Protein AF-A0A3S9P0M4-F1 (afdb_monomer_lite)

Structure (mmCIF, N/CA/C/O backbone):
data_AF-A0A3S9P0M4-F1
#
_entry.id   AF-A0A3S9P0M4-F1
#
loop_
_atom_site.group_PDB
_atom_site.id
_atom_site.type_symbol
_atom_site.label_atom_id
_atom_site.label_alt_id
_atom_site.label_comp_id
_atom_site.label_asym_id
_atom_site.label_entity_id
_atom_site.label_seq_id
_atom_site.pdbx_PDB_ins_code
_atom_site.Cartn_x
_atom_site.Cartn_y
_atom_site.Cartn_z
_atom_site.occupancy
_atom_site.B_iso_or_equiv
_atom_site.auth_seq_id
_atom_site.auth_comp_id
_atom_site.auth_asym_id
_atom_site.auth_atom_id
_atom_site.pdbx_PDB_model_num
ATOM 1 N N . MET A 1 1 ? -22.884 -2.154 1.717 1.00 33.03 1 MET A N 1
ATOM 2 C CA . MET A 1 1 ? -22.138 -1.593 2.862 1.00 33.03 1 MET A CA 1
ATOM 3 C C . MET A 1 1 ? -23.116 -1.579 4.015 1.00 33.03 1 MET A C 1
ATOM 5 O O . MET A 1 1 ? -24.193 -1.031 3.819 1.00 33.03 1 MET A O 1
ATOM 9 N N . ASN A 1 2 ? -22.812 -2.218 5.143 1.00 34.78 2 ASN A N 1
ATOM 10 C CA . ASN A 1 2 ? -23.639 -2.021 6.333 1.00 34.78 2 ASN A CA 1
ATOM 11 C C . ASN A 1 2 ? -23.331 -0.621 6.863 1.00 34.78 2 ASN A C 1
ATOM 13 O O . ASN A 1 2 ? -22.156 -0.254 6.944 1.00 34.78 2 ASN A O 1
ATOM 17 N N . ASN A 1 3 ? -24.367 0.163 7.157 1.00 33.47 3 ASN A N 1
ATOM 18 C CA . ASN A 1 3 ? -24.180 1.458 7.800 1.00 33.47 3 ASN A CA 1
ATOM 19 C C . ASN A 1 3 ? -23.501 1.231 9.153 1.00 33.47 3 ASN A C 1
ATOM 21 O O . ASN A 1 3 ? -23.912 0.344 9.901 1.00 33.47 3 ASN A O 1
ATOM 25 N N . LEU A 1 4 ? -22.472 2.027 9.452 1.00 43.25 4 LEU A N 1
ATOM 26 C CA . LEU A 1 4 ? -21.959 2.136 10.812 1.00 43.25 4 LEU A CA 1
ATOM 27 C C . LEU A 1 4 ? -23.079 2.718 11.677 1.00 43.25 4 LEU A C 1
ATOM 29 O O . LEU A 1 4 ? -23.435 3.886 11.507 1.00 43.25 4 LEU A O 1
ATOM 33 N N . ASP A 1 5 ? -23.621 1.922 12.594 1.00 47.38 5 ASP A N 1
ATOM 34 C CA . ASP A 1 5 ? -24.491 2.445 13.639 1.00 47.38 5 ASP A CA 1
ATOM 35 C C . ASP A 1 5 ? -23.624 2.968 14.790 1.00 47.38 5 ASP A C 1
ATOM 37 O O . ASP A 1 5 ? -23.313 2.270 15.751 1.00 47.38 5 ASP A O 1
ATOM 41 N N . LEU A 1 6 ? -23.186 4.221 14.659 1.00 47.91 6 LEU A N 1
ATOM 42 C CA . LEU A 1 6 ? -22.411 4.912 15.689 1.00 47.91 6 LEU A CA 1
ATOM 43 C C . LEU A 1 6 ? -23.266 5.341 16.892 1.00 47.91 6 LEU A C 1
ATOM 45 O O . LEU A 1 6 ? -22.742 6.002 17.783 1.00 47.91 6 LEU A O 1
ATOM 49 N N . THR A 1 7 ? -24.554 4.983 16.962 1.00 50.19 7 THR A N 1
ATOM 50 C CA . THR A 1 7 ? -25.447 5.411 18.051 1.00 50.19 7 THR A CA 1
ATOM 51 C C . THR A 1 7 ? -24.920 4.983 19.424 1.00 50.19 7 THR A C 1
ATOM 53 O O . THR A 1 7 ? -25.003 5.765 20.367 1.00 50.19 7 THR A O 1
ATOM 56 N N . ALA A 1 8 ? -24.302 3.802 19.547 1.00 45.59 8 ALA A N 1
ATOM 57 C CA . ALA A 1 8 ? -23.665 3.365 20.793 1.00 45.59 8 ALA A CA 1
ATOM 58 C C . ALA A 1 8 ? -22.467 4.254 21.187 1.00 45.59 8 ALA A C 1
ATOM 60 O O . ALA A 1 8 ? -22.398 4.713 22.325 1.00 45.59 8 ALA A O 1
ATOM 61 N N . ALA A 1 9 ? -21.574 4.568 20.242 1.00 46.06 9 ALA A N 1
ATOM 62 C CA . ALA A 1 9 ? -20.393 5.407 20.471 1.00 46.06 9 ALA A CA 1
ATOM 63 C C . ALA A 1 9 ? -20.744 6.891 20.704 1.00 46.06 9 ALA A C 1
ATOM 65 O O . ALA A 1 9 ? -20.168 7.539 21.570 1.00 46.06 9 ALA A O 1
ATOM 66 N N . ILE A 1 10 ? -21.741 7.427 19.995 1.00 47.25 10 ILE A N 1
ATOM 67 C CA . ILE A 1 10 ? -22.240 8.798 20.190 1.00 47.25 10 ILE A CA 1
ATOM 68 C C . ILE A 1 10 ? -22.949 8.924 21.549 1.00 47.25 10 ILE A C 1
ATOM 70 O O . ILE A 1 10 ? -22.790 9.929 22.240 1.00 47.25 10 ILE A O 1
ATOM 74 N N . ASN A 1 11 ? -23.668 7.884 21.985 1.00 47.06 11 ASN A N 1
ATOM 75 C CA . ASN A 1 11 ? -24.246 7.828 23.329 1.00 47.06 11 ASN A CA 1
ATOM 76 C C . ASN A 1 11 ? -23.207 7.509 24.430 1.00 47.06 11 ASN A C 1
ATOM 78 O O . ASN A 1 11 ? -23.495 7.726 25.610 1.00 47.06 11 ASN A O 1
ATOM 82 N N . ALA A 1 12 ? -22.004 7.032 24.084 1.00 47.28 12 ALA A N 1
ATOM 83 C CA . ALA A 1 12 ? -20.927 6.756 25.042 1.00 47.28 12 ALA A CA 1
ATOM 84 C C . ALA A 1 12 ? -20.336 8.031 25.670 1.00 47.28 12 ALA A C 1
ATOM 86 O O . ALA A 1 12 ? -19.795 7.961 26.771 1.00 47.28 12 ALA A O 1
ATOM 87 N N . ALA A 1 13 ? -20.583 9.212 25.085 1.00 53.84 13 ALA A N 1
ATOM 88 C CA . ALA A 1 13 ? -20.314 10.511 25.716 1.00 53.84 13 ALA A CA 1
ATOM 89 C C . ALA A 1 13 ? -20.988 10.686 27.100 1.00 53.84 13 ALA A C 1
ATOM 91 O O . ALA A 1 13 ? -20.732 11.661 27.807 1.00 53.84 13 ALA A O 1
ATOM 92 N N . ASN A 1 14 ? -21.866 9.758 27.506 1.00 62.28 14 ASN A N 1
ATOM 93 C CA . ASN A 1 14 ? -22.277 9.604 28.894 1.00 62.28 14 ASN A CA 1
ATOM 94 C C . ASN A 1 14 ? -22.585 8.127 29.242 1.00 62.28 14 ASN A C 1
ATOM 96 O O . ASN A 1 14 ? -23.727 7.790 29.561 1.00 62.28 14 ASN A O 1
ATOM 100 N N . LEU A 1 15 ? -21.572 7.242 29.193 1.00 66.31 15 LEU A N 1
ATOM 101 C CA . LEU A 1 15 ? -21.686 5.797 29.508 1.00 66.31 15 LEU A CA 1
ATOM 102 C C . LEU A 1 15 ? -22.527 5.488 30.762 1.00 66.31 15 LEU A C 1
ATOM 104 O O . LEU A 1 15 ? -23.328 4.558 30.751 1.00 66.31 15 LEU A O 1
ATOM 108 N N . GLY A 1 16 ? -22.419 6.297 31.822 1.00 61.75 16 GLY A N 1
ATOM 109 C CA . GLY A 1 16 ? -23.201 6.125 33.054 1.00 61.75 16 GLY A CA 1
ATOM 110 C C . GLY A 1 16 ? -24.723 6.250 32.886 1.00 61.75 16 GLY A C 1
ATOM 111 O O . GLY A 1 16 ? -25.476 5.781 33.742 1.00 61.75 16 GLY A O 1
ATOM 112 N N . ASN A 1 17 ? -25.206 6.840 31.789 1.00 66.31 17 ASN A N 1
ATOM 113 C CA . ASN A 1 17 ? -26.630 6.921 31.463 1.00 66.31 17 ASN A CA 1
ATOM 114 C C . ASN A 1 17 ? -27.127 5.709 30.665 1.00 66.31 17 ASN A C 1
ATOM 116 O O . ASN A 1 17 ? -28.268 5.299 30.878 1.00 66.31 17 ASN A O 1
ATOM 120 N N . THR A 1 18 ? -26.289 5.128 29.805 1.00 67.88 18 THR A N 1
ATOM 121 C CA . THR A 1 18 ? -26.654 4.052 28.867 1.00 67.88 18 THR A CA 1
ATOM 122 C C . THR A 1 18 ? -26.275 2.651 29.335 1.00 67.88 18 THR A C 1
ATOM 124 O O . THR A 1 18 ? -26.995 1.707 29.032 1.00 67.88 18 THR A O 1
ATOM 127 N N . VAL A 1 19 ? -25.195 2.512 30.101 1.00 80.06 19 VAL A N 1
ATOM 128 C CA . VAL A 1 19 ? -24.668 1.231 30.579 1.00 80.06 19 VAL A CA 1
ATOM 129 C C . VAL A 1 19 ? -24.958 1.087 32.073 1.00 80.06 19 VAL A C 1
ATOM 131 O O . VAL A 1 19 ? -24.548 1.926 32.877 1.00 80.06 19 VAL A O 1
ATOM 134 N N . LYS A 1 20 ? -25.681 0.030 32.464 1.00 83.06 20 LYS A N 1
ATOM 135 C CA . LYS A 1 20 ? -26.095 -0.234 33.857 1.00 83.06 20 LYS A CA 1
ATOM 136 C C . LYS A 1 20 ? -25.514 -1.528 34.427 1.00 83.06 20 LYS A C 1
ATOM 138 O O . LYS A 1 20 ? -25.599 -1.748 35.634 1.00 83.06 20 LYS A O 1
ATOM 143 N N . THR A 1 21 ? -24.912 -2.361 33.585 1.00 86.75 21 THR A N 1
ATOM 144 C CA . THR A 1 21 ? -24.344 -3.662 33.941 1.00 86.75 21 THR A CA 1
ATOM 145 C C . THR A 1 21 ? -23.000 -3.912 33.254 1.00 86.75 21 THR A C 1
ATOM 147 O O . THR A 1 21 ? -22.727 -3.400 32.168 1.00 86.75 21 THR A O 1
ATOM 150 N N . ALA A 1 22 ? -22.184 -4.787 33.850 1.00 86.69 22 ALA A N 1
ATOM 151 C CA . ALA A 1 22 ? -20.930 -5.250 33.252 1.00 86.69 22 ALA A CA 1
ATOM 152 C C . ALA A 1 22 ? -21.129 -5.921 31.876 1.00 86.69 22 ALA A C 1
ATOM 154 O O . ALA A 1 22 ? -20.279 -5.792 31.001 1.00 86.69 22 ALA A O 1
ATOM 155 N N . THR A 1 23 ? -22.263 -6.600 31.661 1.00 88.50 23 THR A N 1
ATOM 156 C CA . THR A 1 23 ? -22.593 -7.258 30.386 1.00 88.50 23 THR A CA 1
ATOM 157 C C . THR A 1 23 ? -22.864 -6.248 29.270 1.00 88.50 23 THR A C 1
ATOM 159 O O . THR A 1 23 ? -22.371 -6.420 28.159 1.00 88.50 23 THR A O 1
ATOM 162 N N . GLU A 1 24 ? -23.606 -5.175 29.559 1.00 84.19 24 GLU A N 1
ATOM 163 C CA . GLU A 1 24 ? -23.815 -4.077 28.604 1.00 84.19 24 GLU A CA 1
ATOM 164 C C . GLU A 1 24 ? -22.488 -3.373 28.287 1.00 84.19 24 GLU A C 1
ATOM 166 O O . GLU A 1 24 ? -22.216 -3.082 27.123 1.00 84.19 24 GLU A O 1
ATOM 171 N N . LEU A 1 25 ? -21.625 -3.172 29.295 1.00 86.12 25 LEU A N 1
ATOM 172 C CA . LEU A 1 25 ? -20.296 -2.595 29.084 1.00 86.12 25 LEU A CA 1
ATOM 173 C C . LEU A 1 25 ? -19.430 -3.481 28.179 1.00 86.12 25 LEU A C 1
ATOM 175 O O . LEU A 1 25 ? -18.757 -2.968 27.289 1.00 86.12 25 LEU A O 1
ATOM 179 N N . GLN A 1 26 ? -19.477 -4.804 28.370 1.00 89.06 26 GLN A N 1
ATOM 180 C CA . GLN A 1 26 ? -18.760 -5.746 27.515 1.00 89.06 26 GLN A CA 1
ATOM 181 C C . GLN A 1 26 ? -19.246 -5.680 26.061 1.00 89.06 26 GLN A C 1
ATOM 183 O O . GLN A 1 26 ? -18.412 -5.705 25.166 1.00 89.06 26 GLN A O 1
ATOM 188 N N . SER A 1 27 ? -20.555 -5.534 25.810 1.00 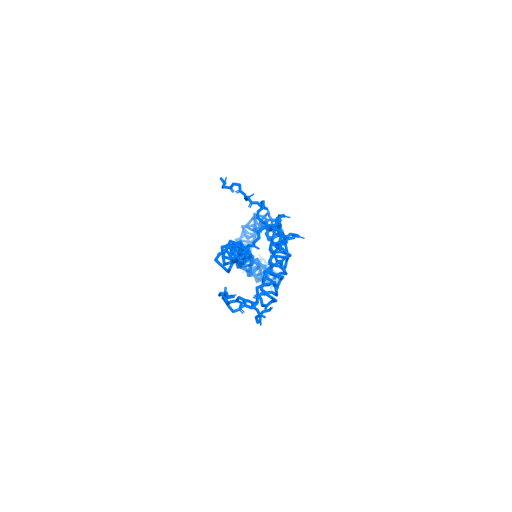84.56 27 SER A N 1
ATOM 189 C CA . SER A 1 27 ? -21.081 -5.380 24.440 1.00 84.56 27 SER A CA 1
ATOM 190 C C . SER A 1 27 ? -20.510 -4.135 23.752 1.00 84.56 27 SER A C 1
ATOM 192 O O . SER A 1 27 ? -20.042 -4.215 22.620 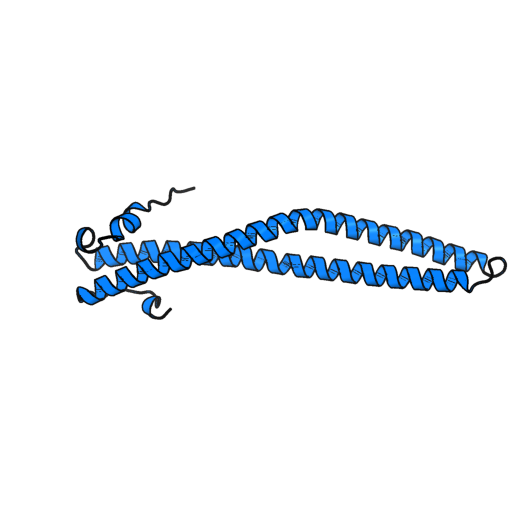1.00 84.56 27 SER A O 1
ATOM 194 N N . VAL A 1 28 ? -20.469 -3.000 24.461 1.00 83.75 28 VAL A N 1
ATOM 195 C CA . VAL A 1 28 ? -19.882 -1.750 23.945 1.00 83.75 28 VAL A CA 1
ATOM 196 C C . VAL A 1 28 ? -18.380 -1.908 23.677 1.00 83.75 28 VAL A C 1
ATOM 198 O O . VAL A 1 28 ? -17.893 -1.485 22.629 1.00 83.75 28 VAL A O 1
ATOM 201 N N . ILE A 1 29 ? -17.643 -2.551 24.589 1.00 85.81 29 ILE A N 1
ATOM 202 C CA . ILE A 1 29 ? -16.216 -2.857 24.407 1.00 85.81 29 ILE A CA 1
ATOM 203 C C . ILE A 1 29 ? -16.004 -3.748 23.180 1.00 85.81 29 ILE A C 1
ATOM 205 O O . ILE A 1 29 ? -15.097 -3.489 22.395 1.00 85.81 29 ILE A O 1
ATOM 209 N N . ASP A 1 30 ? -16.837 -4.771 22.997 1.00 85.31 30 ASP A N 1
ATOM 210 C CA . ASP A 1 30 ? -16.743 -5.731 21.899 1.00 85.31 30 ASP A CA 1
ATOM 211 C C . ASP A 1 30 ? -16.971 -5.071 20.532 1.00 85.31 30 ASP A C 1
ATOM 213 O O . ASP A 1 30 ? -16.189 -5.292 19.604 1.00 85.31 30 ASP A O 1
ATOM 217 N N . GLU A 1 31 ? -17.988 -4.212 20.428 1.00 83.75 31 GLU A N 1
ATOM 218 C CA . GLU A 1 31 ? -18.294 -3.425 19.229 1.00 83.75 31 GLU A CA 1
ATOM 219 C C . GLU A 1 31 ? -17.155 -2.454 18.876 1.00 83.75 31 GLU A C 1
ATOM 221 O O . GLU A 1 31 ? -16.674 -2.439 17.739 1.00 83.75 31 GLU A O 1
ATOM 226 N N . LEU A 1 32 ? -16.656 -1.687 19.854 1.00 81.62 32 LEU A N 1
ATOM 227 C CA . LEU A 1 32 ? -15.524 -0.772 19.662 1.00 81.62 32 LEU A CA 1
ATOM 228 C C . LEU A 1 32 ? -14.232 -1.526 19.290 1.00 81.62 32 LEU A C 1
ATOM 230 O O . LEU A 1 32 ? -13.491 -1.096 18.403 1.00 81.62 32 LEU A O 1
ATOM 234 N N . ARG A 1 33 ? -13.985 -2.686 19.914 1.00 84.19 33 ARG A N 1
ATOM 235 C CA . ARG A 1 33 ? -12.857 -3.592 19.631 1.00 84.19 33 ARG A CA 1
ATOM 236 C C . ARG A 1 33 ? -12.902 -4.130 18.198 1.00 84.19 33 ARG A C 1
ATOM 238 O O . ARG A 1 33 ? -11.846 -4.270 17.577 1.00 84.19 33 ARG A O 1
ATOM 245 N N . ASP A 1 34 ? -14.085 -4.408 17.654 1.00 83.44 34 ASP A N 1
ATOM 246 C CA . ASP A 1 34 ? -14.239 -4.858 16.266 1.00 83.44 34 ASP A CA 1
ATOM 247 C C . ASP A 1 34 ? -14.086 -3.708 15.259 1.00 83.44 34 ASP A C 1
ATOM 249 O O . ASP A 1 34 ? -13.461 -3.905 14.213 1.00 83.44 34 ASP A O 1
ATOM 253 N N . ILE A 1 35 ? -14.539 -2.492 15.593 1.00 80.06 35 ILE A N 1
ATOM 254 C CA . ILE A 1 35 ? -14.266 -1.278 14.799 1.00 80.06 35 ILE A CA 1
ATOM 255 C C . ILE A 1 35 ? -12.754 -1.011 14.729 1.00 80.06 35 ILE A C 1
ATOM 257 O O . ILE A 1 35 ? -12.213 -0.871 13.629 1.00 80.06 35 ILE A O 1
ATOM 261 N N . TYR A 1 36 ? -12.064 -1.013 15.876 1.00 80.50 36 TYR A N 1
ATOM 262 C CA . TYR A 1 36 ? -10.610 -0.835 15.967 1.00 80.50 36 TYR A CA 1
ATOM 263 C C . TYR A 1 36 ? -9.868 -1.848 15.079 1.00 80.50 36 TYR A C 1
ATOM 265 O O . TYR A 1 36 ? -9.117 -1.468 14.180 1.00 80.50 36 TYR A O 1
ATOM 273 N N . ARG A 1 37 ? -10.164 -3.147 15.239 1.00 84.19 37 ARG A N 1
ATOM 274 C CA . ARG A 1 37 ? -9.556 -4.228 14.440 1.00 84.19 37 ARG A CA 1
ATOM 275 C C . ARG A 1 37 ? -9.825 -4.096 12.942 1.00 84.19 37 ARG A C 1
ATOM 277 O O . ARG A 1 37 ? -8.923 -4.330 12.135 1.00 84.19 37 ARG A O 1
ATOM 284 N N . ALA A 1 38 ? -11.047 -3.730 12.557 1.00 81.62 38 ALA A N 1
ATOM 285 C CA . ALA A 1 38 ? -11.411 -3.531 11.157 1.00 81.62 38 ALA A CA 1
ATOM 286 C C . ALA A 1 38 ? -10.708 -2.314 10.530 1.00 81.62 38 ALA A C 1
ATOM 288 O O . ALA A 1 38 ? -10.482 -2.313 9.316 1.00 81.62 38 ALA A O 1
ATOM 289 N N . SER A 1 39 ? -10.361 -1.302 11.331 1.00 78.38 39 SER A N 1
ATOM 290 C CA . SER A 1 39 ? -9.539 -0.166 10.906 1.00 78.38 39 SER A CA 1
ATOM 291 C C . SER A 1 39 ? -8.077 -0.585 10.720 1.00 78.38 39 SER A C 1
ATOM 293 O O . SER A 1 39 ? -7.570 -0.502 9.599 1.00 78.38 39 SER A O 1
ATOM 295 N N . SER A 1 40 ? -7.451 -1.181 11.746 1.00 81.50 40 SER A N 1
ATOM 296 C CA . SER A 1 40 ? -6.043 -1.610 11.696 1.00 81.50 40 SER A CA 1
ATOM 297 C C . SER A 1 40 ? -5.755 -2.589 10.554 1.00 81.50 40 SER A C 1
ATOM 299 O O . SER A 1 40 ? -4.729 -2.472 9.886 1.00 81.50 40 SER A O 1
ATOM 301 N N . LEU A 1 41 ? -6.675 -3.522 10.267 1.00 83.75 41 LEU A N 1
ATOM 302 C CA . LEU A 1 41 ? -6.534 -4.443 9.134 1.00 83.75 41 LEU A CA 1
ATOM 303 C C . LEU A 1 41 ? -6.543 -3.711 7.782 1.00 83.75 41 LEU A C 1
ATOM 305 O O . LEU A 1 41 ? -5.758 -4.048 6.897 1.00 83.75 41 LEU A O 1
ATOM 309 N N . LYS A 1 42 ? -7.415 -2.710 7.606 1.00 82.62 42 LYS A N 1
ATOM 310 C CA . LYS A 1 42 ? -7.462 -1.907 6.373 1.00 82.62 42 LYS A CA 1
ATOM 311 C C . LYS A 1 42 ? -6.228 -1.026 6.236 1.00 82.62 42 LYS A C 1
ATOM 313 O O . LYS A 1 42 ? -5.709 -0.909 5.133 1.00 82.62 42 LYS A O 1
ATOM 318 N N . LYS A 1 43 ? -5.752 -0.432 7.334 1.00 83.50 43 LYS A N 1
ATOM 319 C CA . LYS A 1 43 ? -4.532 0.381 7.354 1.00 83.50 43 LYS A CA 1
ATOM 320 C C . LYS A 1 43 ? -3.332 -0.439 6.873 1.00 83.50 43 LYS A C 1
ATOM 322 O O . LYS A 1 43 ? -2.725 -0.074 5.871 1.00 83.50 43 LYS A O 1
ATOM 327 N N . PHE A 1 44 ? -3.117 -1.613 7.471 1.00 78.94 44 PHE A N 1
ATOM 328 C CA . PHE A 1 44 ? -2.071 -2.557 7.064 1.00 78.94 44 PHE A CA 1
ATOM 329 C C . PHE A 1 44 ? -2.174 -2.963 5.582 1.00 78.94 44 PHE A C 1
ATOM 331 O O . PHE A 1 44 ? -1.169 -3.036 4.878 1.00 78.94 44 PHE A O 1
ATOM 338 N N . GLN A 1 45 ? -3.392 -3.180 5.069 1.00 80.81 45 GLN A N 1
ATOM 339 C CA . GLN A 1 45 ? -3.608 -3.466 3.645 1.00 80.81 45 GLN A CA 1
ATOM 340 C C . GLN A 1 45 ? -3.199 -2.306 2.725 1.00 80.81 45 GLN A C 1
ATOM 342 O O . GLN A 1 45 ? -2.713 -2.569 1.627 1.00 80.81 45 GLN A O 1
ATOM 347 N N . TYR A 1 46 ? -3.385 -1.046 3.136 1.00 77.75 46 TYR A N 1
ATOM 348 C CA . TYR A 1 46 ? -2.921 0.114 2.366 1.00 77.75 46 TYR A CA 1
ATOM 349 C C . TYR A 1 46 ? -1.398 0.292 2.451 1.00 77.75 46 TYR A C 1
ATOM 351 O O . TYR A 1 46 ? -0.775 0.554 1.426 1.00 77.75 46 TYR A O 1
ATOM 359 N N . GLU A 1 47 ? -0.803 0.093 3.631 1.00 75.88 47 GLU A N 1
ATOM 360 C CA . GLU A 1 47 ? 0.647 0.181 3.868 1.00 75.88 47 GLU A CA 1
ATOM 361 C C . GLU A 1 47 ? 1.413 -0.848 3.008 1.00 75.88 47 GLU A C 1
ATOM 363 O O . GLU A 1 47 ? 2.200 -0.467 2.138 1.00 75.88 47 GLU A O 1
ATOM 368 N N . VAL A 1 48 ? 1.084 -2.142 3.123 1.00 73.25 48 VAL A N 1
ATOM 369 C CA . VAL A 1 48 ? 1.728 -3.223 2.344 1.00 73.25 48 VAL A CA 1
ATOM 370 C C . VAL A 1 48 ? 1.499 -3.070 0.836 1.00 73.25 48 VAL A C 1
ATOM 372 O O . VAL A 1 48 ? 2.378 -3.373 0.025 1.00 73.25 48 VAL A O 1
ATOM 375 N N . ALA A 1 49 ? 0.326 -2.585 0.419 1.00 68.19 49 ALA A N 1
ATOM 376 C CA . ALA A 1 49 ? 0.047 -2.341 -0.995 1.00 68.19 49 ALA A CA 1
ATOM 377 C C . ALA A 1 49 ? 0.834 -1.152 -1.571 1.00 68.19 49 ALA A C 1
ATOM 379 O O . ALA A 1 49 ? 0.814 -0.971 -2.791 1.00 68.19 49 ALA A O 1
ATOM 380 N N . ASN A 1 50 ? 1.489 -0.336 -0.743 1.00 65.62 50 ASN A N 1
ATOM 381 C CA . ASN A 1 50 ? 2.281 0.811 -1.171 1.00 65.62 50 ASN A CA 1
ATOM 382 C C . ASN A 1 50 ? 3.777 0.486 -1.255 1.00 65.62 50 ASN A C 1
ATOM 384 O O . ASN A 1 50 ? 4.345 0.748 -2.315 1.00 65.62 50 ASN A O 1
ATOM 388 N N . GLU A 1 51 ? 4.362 -0.179 -0.251 1.00 63.03 51 GLU A N 1
ATOM 389 C CA . GLU A 1 51 ? 5.773 -0.626 -0.262 1.00 63.03 51 GLU A CA 1
ATOM 390 C C . GLU A 1 51 ? 6.118 -1.382 -1.561 1.00 63.03 51 GLU A C 1
ATOM 392 O O . GLU A 1 51 ? 6.975 -0.960 -2.337 1.00 63.03 51 GLU A O 1
ATOM 397 N N . ASN A 1 52 ? 5.323 -2.405 -1.903 1.00 61.31 52 ASN A N 1
ATOM 398 C CA . ASN A 1 52 ? 5.509 -3.232 -3.106 1.00 61.31 52 ASN A CA 1
ATOM 399 C C . ASN A 1 52 ? 5.484 -2.460 -4.449 1.00 61.31 52 ASN A C 1
ATOM 401 O O . ASN A 1 52 ? 5.847 -3.024 -5.485 1.00 61.31 52 ASN A O 1
ATOM 405 N N . LYS A 1 53 ? 5.006 -1.205 -4.485 1.00 65.56 53 LYS A N 1
ATOM 406 C CA . LYS A 1 53 ? 4.993 -0.375 -5.707 1.00 65.56 53 LYS A CA 1
ATOM 407 C C . LYS A 1 53 ? 6.193 0.564 -5.806 1.00 65.56 53 LYS A C 1
ATOM 409 O O . LYS A 1 53 ? 6.547 0.940 -6.923 1.00 65.56 53 LYS A O 1
ATOM 414 N N . GLU A 1 54 ? 6.779 0.966 -4.681 1.00 63.22 54 GLU A N 1
ATOM 415 C CA . GLU A 1 54 ? 7.941 1.860 -4.670 1.00 63.22 54 GLU A CA 1
ATOM 416 C C . GLU A 1 54 ? 9.198 1.087 -5.083 1.00 63.22 54 GLU A C 1
ATOM 418 O O . GLU A 1 54 ? 9.835 1.483 -6.062 1.00 63.22 54 GLU A O 1
ATOM 423 N N . ASP A 1 55 ? 9.418 -0.103 -4.512 1.00 62.53 55 ASP A N 1
ATOM 424 C CA . ASP A 1 55 ? 10.468 -1.044 -4.934 1.00 62.53 55 ASP A CA 1
ATOM 425 C C . ASP A 1 55 ? 10.414 -1.323 -6.449 1.00 62.53 55 ASP A C 1
ATOM 427 O O . ASP A 1 55 ? 11.430 -1.330 -7.148 1.00 62.53 55 ASP A O 1
ATOM 431 N N . LEU A 1 56 ? 9.211 -1.530 -7.000 1.00 68.25 56 LEU A N 1
ATOM 432 C CA . LEU A 1 56 ? 9.020 -1.814 -8.426 1.00 68.25 56 LEU A CA 1
ATOM 433 C C . LEU A 1 56 ? 9.366 -0.613 -9.325 1.00 68.25 56 LEU A C 1
ATOM 435 O O . LEU A 1 56 ? 9.757 -0.811 -10.478 1.00 68.25 56 LEU A O 1
ATOM 439 N N . LEU A 1 57 ? 9.203 0.618 -8.835 1.00 68.56 57 LEU A N 1
ATOM 440 C CA . LEU A 1 57 ? 9.592 1.834 -9.553 1.00 68.56 57 LEU A CA 1
ATOM 441 C C . LE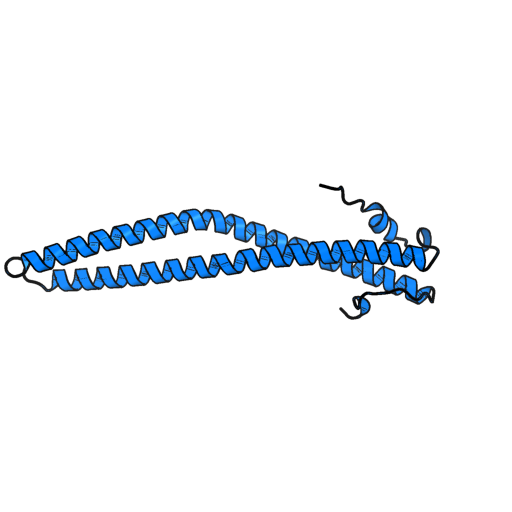U A 1 57 ? 11.107 2.049 -9.509 1.00 68.56 57 LEU A C 1
ATOM 443 O O . LEU A 1 57 ? 11.688 2.371 -10.545 1.00 68.56 57 LEU A O 1
ATOM 447 N N . GLU A 1 58 ? 11.735 1.835 -8.354 1.00 66.75 58 GLU A N 1
ATOM 448 C CA . GLU A 1 58 ? 13.184 1.969 -8.171 1.00 66.75 58 GLU A CA 1
ATOM 449 C C . GLU A 1 58 ? 13.946 0.981 -9.069 1.00 66.75 58 GLU A C 1
ATOM 451 O O . GLU A 1 58 ? 14.701 1.408 -9.944 1.00 66.75 58 GLU A O 1
ATOM 456 N N . ASN A 1 59 ? 13.597 -0.311 -9.011 1.00 72.94 59 ASN A N 1
ATOM 457 C CA . ASN A 1 59 ? 14.142 -1.353 -9.895 1.00 72.94 59 ASN A CA 1
ATOM 458 C C . ASN A 1 59 ? 13.986 -1.024 -11.401 1.00 72.94 59 ASN A C 1
ATOM 460 O O . ASN A 1 59 ? 14.806 -1.417 -12.236 1.00 72.94 59 ASN A O 1
ATOM 464 N N . ARG A 1 60 ? 12.915 -0.315 -11.791 1.00 74.50 60 ARG A N 1
ATOM 465 C CA . ARG A 1 60 ? 12.701 0.114 -13.188 1.00 74.50 60 ARG A CA 1
ATOM 466 C C . ARG A 1 60 ? 13.582 1.299 -13.571 1.00 74.50 60 ARG A C 1
ATOM 468 O O . ARG A 1 60 ? 14.048 1.328 -14.709 1.00 74.50 60 ARG A O 1
ATOM 475 N N . MET A 1 61 ? 13.818 2.236 -12.653 1.00 77.88 61 MET A N 1
ATOM 476 C CA . MET A 1 61 ? 14.717 3.373 -12.860 1.00 77.88 61 MET A CA 1
ATOM 477 C C . MET A 1 61 ? 16.174 2.922 -12.975 1.00 77.88 61 MET A C 1
ATOM 479 O O . MET A 1 61 ? 16.828 3.280 -13.954 1.00 77.88 61 MET A O 1
ATOM 483 N N . GLU A 1 62 ? 16.652 2.077 -12.057 1.00 75.56 62 GLU A N 1
ATOM 484 C CA . GLU A 1 62 ? 17.997 1.484 -12.125 1.00 75.56 62 GLU A CA 1
ATOM 485 C C . GLU A 1 62 ? 18.210 0.749 -13.454 1.00 75.56 62 GLU A C 1
ATOM 487 O O . GLU A 1 62 ? 19.174 1.003 -14.176 1.00 75.56 62 GLU A O 1
ATOM 492 N N . SER A 1 63 ? 17.235 -0.070 -13.863 1.00 85.00 63 SER A N 1
ATOM 493 C CA . SER A 1 63 ? 17.302 -0.785 -15.137 1.00 85.00 63 SER A CA 1
ATOM 494 C C . SER A 1 63 ? 17.320 0.127 -16.375 1.00 85.00 63 SER A C 1
ATOM 496 O O . SER A 1 63 ? 17.812 -0.315 -17.413 1.00 85.00 63 SER A O 1
ATOM 498 N N . ILE A 1 64 ? 16.785 1.353 -16.322 1.00 89.31 64 ILE A N 1
ATOM 499 C CA . ILE A 1 64 ? 16.912 2.322 -17.426 1.00 89.31 64 ILE A CA 1
ATOM 500 C C . ILE A 1 64 ? 18.322 2.927 -17.439 1.00 89.31 64 ILE A C 1
ATOM 502 O O . ILE A 1 64 ? 18.913 3.028 -18.513 1.00 89.31 64 ILE A O 1
ATOM 506 N N . ILE A 1 65 ? 18.874 3.266 -16.269 1.00 89.12 65 ILE A N 1
ATOM 507 C CA . ILE A 1 65 ? 20.228 3.825 -16.123 1.00 89.12 65 ILE A CA 1
ATOM 508 C C . ILE A 1 65 ? 21.285 2.843 -16.654 1.00 89.12 65 ILE A C 1
ATOM 510 O O . ILE A 1 65 ? 22.171 3.244 -17.409 1.00 89.12 65 ILE A O 1
ATOM 514 N N . ASP A 1 66 ? 21.157 1.549 -16.348 1.00 90.94 66 ASP A N 1
ATOM 515 C CA . ASP A 1 66 ? 22.053 0.509 -16.874 1.00 90.94 66 ASP A CA 1
ATOM 516 C C . ASP A 1 66 ? 21.998 0.394 -18.406 1.00 90.94 66 ASP A C 1
ATOM 518 O O . ASP A 1 66 ? 23.034 0.271 -19.069 1.00 90.94 66 ASP A O 1
ATOM 522 N N . ILE A 1 67 ? 20.796 0.466 -18.990 1.00 91.44 67 ILE A N 1
ATOM 523 C CA . ILE A 1 67 ? 20.612 0.409 -20.447 1.00 91.44 67 ILE A CA 1
ATOM 524 C C . ILE A 1 67 ? 21.207 1.657 -21.114 1.00 91.44 67 ILE A C 1
ATOM 526 O O . ILE A 1 67 ? 21.900 1.530 -22.124 1.00 91.44 67 ILE A O 1
ATOM 530 N N . GLN A 1 68 ? 21.015 2.840 -20.524 1.00 91.94 68 GLN A N 1
ATOM 531 C CA . GLN A 1 68 ? 21.636 4.087 -20.982 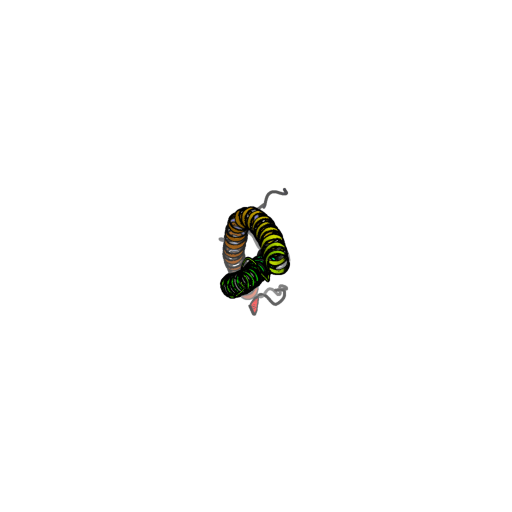1.00 91.94 68 GLN A CA 1
ATOM 532 C C . GLN A 1 68 ? 23.167 4.005 -20.913 1.00 91.94 68 GLN A C 1
ATOM 534 O O . GLN A 1 68 ? 23.830 4.242 -21.919 1.00 91.94 68 GLN A O 1
ATOM 539 N N . SER A 1 69 ? 23.734 3.529 -19.797 1.00 93.06 69 SER A N 1
ATOM 540 C CA . SER A 1 69 ? 25.184 3.312 -19.663 1.00 93.06 69 SER A CA 1
ATOM 541 C C . SER A 1 69 ? 25.740 2.348 -20.718 1.00 93.06 69 SER A C 1
ATOM 543 O O . SER A 1 69 ? 26.888 2.492 -21.148 1.00 93.06 69 SER A O 1
ATOM 545 N N . LYS A 1 70 ? 24.951 1.355 -21.154 1.00 93.19 70 LYS A N 1
ATOM 546 C CA . LYS A 1 70 ? 25.338 0.470 -22.258 1.00 93.19 70 LYS A CA 1
ATOM 547 C C . LYS A 1 70 ? 25.300 1.188 -23.613 1.00 93.19 70 LYS A C 1
ATOM 549 O O . LYS A 1 70 ? 26.263 1.070 -24.367 1.00 93.19 70 LYS A O 1
ATOM 554 N N . MET A 1 71 ? 24.255 1.966 -23.898 1.00 94.88 71 MET A N 1
ATOM 555 C CA . MET A 1 71 ? 24.166 2.763 -25.130 1.00 94.88 71 MET A CA 1
ATOM 556 C C . MET A 1 71 ? 25.290 3.803 -25.241 1.00 94.88 71 MET A C 1
ATOM 558 O O . MET A 1 71 ? 25.866 3.976 -26.317 1.00 94.88 71 MET A O 1
ATOM 562 N N . ASP A 1 72 ? 25.659 4.447 -24.131 1.00 93.25 72 ASP A N 1
ATOM 563 C CA . ASP A 1 72 ? 26.774 5.397 -24.078 1.00 93.25 72 ASP A CA 1
ATOM 564 C C . ASP A 1 72 ? 28.107 4.710 -24.411 1.00 93.25 72 ASP A C 1
ATOM 566 O O . ASP A 1 72 ? 28.895 5.229 -25.201 1.00 93.25 72 ASP A O 1
ATOM 570 N N . LYS A 1 73 ? 28.347 3.500 -23.880 1.00 93.56 73 LYS A N 1
ATOM 571 C CA . LYS A 1 73 ? 29.532 2.687 -24.217 1.00 93.56 73 LYS A CA 1
ATOM 572 C C . LYS A 1 73 ? 29.558 2.308 -25.695 1.00 93.56 73 LYS A C 1
ATOM 574 O O . LYS A 1 73 ? 30.587 2.496 -26.334 1.00 93.56 73 LYS A O 1
ATOM 579 N N . ASN A 1 74 ? 28.442 1.835 -26.250 1.00 92.75 74 ASN A N 1
ATOM 580 C CA . ASN A 1 74 ? 28.340 1.516 -27.676 1.00 92.75 74 ASN A CA 1
ATOM 581 C C . ASN A 1 74 ? 28.613 2.754 -28.547 1.00 92.75 74 ASN A C 1
ATOM 583 O O . ASN A 1 74 ? 29.353 2.672 -29.520 1.00 92.75 74 ASN A O 1
ATOM 587 N N . THR A 1 75 ? 28.095 3.920 -28.152 1.00 92.88 75 THR A N 1
ATOM 588 C CA . THR A 1 75 ? 28.345 5.203 -28.833 1.00 92.88 75 THR A CA 1
ATOM 589 C C . THR A 1 75 ? 29.822 5.611 -28.762 1.00 92.88 75 THR A C 1
ATOM 591 O O . THR A 1 75 ? 30.387 6.068 -29.753 1.00 92.88 75 THR A O 1
ATOM 594 N N . LEU A 1 76 ? 30.485 5.407 -27.618 1.00 93.31 76 LEU A N 1
ATOM 595 C CA . LEU A 1 76 ? 31.929 5.625 -27.476 1.00 93.31 76 LEU A CA 1
ATOM 596 C C . LEU A 1 76 ? 32.757 4.666 -28.344 1.00 93.31 76 LEU A C 1
ATOM 598 O O . LEU A 1 76 ? 33.765 5.099 -28.897 1.00 93.31 76 LEU A O 1
ATOM 602 N N . PHE A 1 77 ? 32.336 3.405 -28.493 1.00 91.12 77 PHE A N 1
ATOM 603 C CA . PHE A 1 77 ? 32.982 2.459 -29.406 1.00 91.12 77 PHE A CA 1
ATOM 604 C C . PHE A 1 77 ? 32.807 2.873 -30.870 1.00 91.12 77 PHE A C 1
ATOM 606 O O . PHE A 1 77 ? 33.810 2.983 -31.564 1.00 91.12 77 PHE A O 1
ATOM 613 N N . ILE A 1 78 ? 31.586 3.197 -31.317 1.00 91.69 78 ILE A N 1
ATOM 614 C CA . ILE A 1 78 ? 31.321 3.701 -32.680 1.00 91.69 78 ILE A CA 1
ATOM 615 C C . ILE A 1 78 ? 32.223 4.902 -33.005 1.00 91.69 78 ILE A C 1
ATOM 617 O O . ILE A 1 78 ? 32.881 4.918 -34.039 1.00 91.69 78 ILE A O 1
ATOM 621 N N . ASN A 1 79 ? 32.329 5.870 -32.089 1.00 90.56 79 ASN A N 1
ATOM 622 C CA . ASN A 1 79 ? 33.165 7.065 -32.261 1.00 90.56 79 ASN A CA 1
ATOM 623 C C . ASN A 1 79 ? 34.686 6.792 -32.297 1.00 90.56 79 ASN A C 1
ATOM 625 O O . ASN A 1 79 ? 35.452 7.706 -32.601 1.00 90.56 79 ASN A O 1
ATOM 629 N N . ALA A 1 80 ? 35.131 5.584 -31.939 1.00 90.38 80 ALA A N 1
ATOM 630 C CA . ALA A 1 80 ? 36.536 5.175 -31.918 1.00 90.38 80 ALA A CA 1
ATOM 631 C C . ALA A 1 80 ? 36.918 4.215 -33.063 1.00 90.38 80 ALA A C 1
ATOM 633 O O . ALA A 1 80 ? 38.099 3.891 -33.204 1.00 90.38 80 ALA A O 1
ATOM 634 N N . LEU A 1 81 ? 35.943 3.753 -33.852 1.00 90.56 81 LEU A N 1
ATOM 635 C CA . LEU A 1 81 ? 36.128 2.859 -34.996 1.00 90.56 81 LEU A CA 1
ATOM 636 C C . LEU A 1 81 ? 36.301 3.655 -36.300 1.00 90.56 81 LEU A C 1
ATOM 638 O O . LEU A 1 81 ? 35.809 4.779 -36.420 1.00 90.56 81 LEU A O 1
ATOM 642 N N . ASP A 1 82 ? 36.986 3.076 -37.290 1.00 92.75 82 ASP A N 1
ATOM 643 C CA . ASP A 1 82 ? 37.080 3.693 -38.618 1.00 92.75 82 ASP A CA 1
ATOM 644 C C . ASP A 1 82 ? 35.825 3.349 -39.450 1.00 92.75 82 ASP A C 1
ATOM 646 O O . ASP A 1 82 ? 35.495 2.171 -39.602 1.00 92.75 82 ASP A O 1
ATOM 650 N N . PRO A 1 83 ? 35.103 4.335 -40.013 1.00 86.31 83 PRO A N 1
ATOM 651 C CA . PRO A 1 83 ? 33.841 4.088 -40.711 1.00 86.31 83 PRO A CA 1
ATOM 652 C C . PRO A 1 83 ? 33.984 3.362 -42.059 1.00 86.31 83 PRO A C 1
ATOM 654 O O . PRO A 1 83 ? 32.968 2.977 -42.637 1.00 86.31 83 PRO A O 1
ATOM 657 N N . VAL A 1 84 ? 35.202 3.193 -42.583 1.00 88.00 84 VAL A N 1
ATOM 658 C CA . VAL A 1 84 ? 35.483 2.418 -43.800 1.00 88.00 84 VAL A CA 1
ATOM 659 C C . VAL A 1 84 ? 35.882 0.988 -43.442 1.00 88.00 84 VAL A C 1
ATOM 661 O O . VAL A 1 84 ? 35.323 0.050 -44.010 1.00 88.00 84 VAL A O 1
ATOM 664 N N . ASP A 1 85 ? 36.799 0.817 -42.487 1.00 91.50 85 ASP A N 1
ATOM 665 C CA . ASP A 1 85 ? 37.331 -0.505 -42.122 1.00 91.50 85 ASP A CA 1
ATOM 666 C C . ASP A 1 85 ? 36.420 -1.285 -41.146 1.00 91.50 85 ASP A C 1
ATOM 668 O O . ASP A 1 85 ? 36.459 -2.514 -41.130 1.00 91.50 85 ASP A O 1
ATOM 672 N N . ASN A 1 86 ? 35.565 -0.602 -40.369 1.00 94.69 86 ASN A N 1
ATOM 673 C CA . ASN A 1 86 ? 34.684 -1.188 -39.341 1.00 94.69 86 ASN A CA 1
ATOM 674 C C . ASN A 1 86 ? 33.181 -0.941 -39.591 1.00 94.69 86 ASN A C 1
ATOM 676 O O . ASN A 1 86 ? 32.381 -0.913 -38.654 1.00 94.69 86 ASN A O 1
ATOM 680 N N . ALA A 1 87 ? 32.768 -0.752 -40.848 1.00 90.00 87 ALA A N 1
ATOM 681 C CA . ALA A 1 87 ? 31.378 -0.426 -41.193 1.00 90.00 87 ALA A CA 1
ATOM 682 C C . ALA A 1 87 ? 30.338 -1.454 -40.682 1.00 90.00 87 ALA A C 1
ATOM 684 O O . ALA A 1 87 ? 29.222 -1.072 -40.332 1.00 90.00 87 ALA A O 1
ATOM 685 N N . GLU A 1 88 ? 30.699 -2.742 -40.620 1.00 93.19 88 GLU A N 1
ATOM 686 C CA . GLU A 1 88 ? 29.838 -3.820 -40.103 1.00 93.19 88 GLU A CA 1
ATOM 687 C C . GLU A 1 88 ? 29.705 -3.753 -38.569 1.00 93.19 88 GLU A C 1
ATOM 689 O O . GLU A 1 88 ? 28.585 -3.730 -38.059 1.00 93.19 88 GLU A O 1
ATOM 694 N N . ASP A 1 89 ? 30.820 -3.588 -37.843 1.00 90.25 89 ASP A N 1
ATOM 695 C CA . ASP A 1 89 ? 30.832 -3.421 -36.378 1.00 90.25 89 ASP A CA 1
ATOM 696 C C . ASP A 1 89 ? 30.004 -2.199 -35.934 1.00 90.25 89 ASP A C 1
ATOM 698 O O . ASP A 1 89 ? 29.276 -2.245 -34.939 1.00 90.25 89 ASP A O 1
ATOM 702 N N . ILE A 1 90 ? 30.101 -1.093 -36.682 1.00 90.19 90 ILE A N 1
ATOM 703 C CA . ILE A 1 90 ? 29.335 0.133 -36.428 1.00 90.19 90 ILE A CA 1
ATOM 704 C C . ILE A 1 90 ? 27.837 -0.119 -36.630 1.00 90.19 90 ILE A C 1
ATOM 706 O O . ILE A 1 90 ? 27.047 0.222 -35.750 1.00 90.19 90 ILE A O 1
ATOM 710 N N . ALA A 1 91 ? 27.442 -0.755 -37.738 1.00 92.56 91 ALA A N 1
ATOM 711 C CA . ALA A 1 91 ? 26.039 -1.055 -38.023 1.00 92.56 91 ALA A CA 1
ATOM 712 C C . ALA A 1 91 ? 25.407 -1.981 -36.964 1.00 92.56 91 ALA A C 1
ATOM 714 O O . ALA A 1 91 ? 24.259 -1.766 -36.560 1.00 92.56 91 ALA A O 1
ATOM 715 N N . ASP A 1 92 ? 26.158 -2.966 -36.463 1.00 94.25 92 ASP A N 1
ATOM 716 C CA . ASP A 1 92 ? 25.712 -3.852 -35.383 1.00 94.25 92 ASP A CA 1
ATOM 717 C C . ASP A 1 92 ? 25.536 -3.104 -34.048 1.00 94.25 92 ASP A C 1
ATOM 719 O O . ASP A 1 92 ? 24.528 -3.298 -33.357 1.00 94.25 92 ASP A O 1
ATOM 723 N N . LEU A 1 93 ? 26.460 -2.201 -33.695 1.00 91.75 93 LEU A N 1
ATOM 724 C CA . LEU A 1 93 ? 26.355 -1.361 -32.492 1.00 91.75 93 LEU A CA 1
ATOM 725 C C . LEU A 1 93 ? 25.207 -0.339 -32.586 1.00 91.75 93 LEU A C 1
ATOM 727 O O . LEU A 1 93 ? 24.510 -0.107 -31.593 1.00 91.75 93 LEU A O 1
ATOM 731 N N . GLU A 1 94 ? 24.967 0.245 -33.763 1.00 92.31 94 GLU A N 1
ATOM 732 C CA . GLU A 1 94 ? 23.824 1.130 -34.024 1.00 92.31 94 GLU A CA 1
ATOM 733 C C . GLU A 1 94 ? 22.489 0.377 -33.924 1.00 92.31 94 GLU A C 1
ATOM 735 O O . GLU A 1 94 ? 21.544 0.858 -33.289 1.00 92.31 94 GLU A O 1
ATOM 740 N N . HIS A 1 95 ? 22.412 -0.834 -34.481 1.00 95.06 95 HIS A N 1
ATOM 741 C CA . HIS A 1 95 ? 21.235 -1.692 -34.370 1.00 95.06 95 HIS A CA 1
ATOM 742 C C . HIS A 1 95 ? 20.994 -2.164 -32.924 1.00 95.06 95 HIS A C 1
ATOM 744 O O . HIS A 1 95 ? 19.845 -2.179 -32.463 1.00 95.06 95 HIS A O 1
ATOM 750 N N . GLU A 1 96 ? 22.049 -2.480 -32.160 1.00 94.19 96 GLU A N 1
ATOM 751 C CA . GLU A 1 96 ? 21.912 -2.740 -30.725 1.00 94.19 96 GLU A CA 1
ATOM 752 C C . GLU A 1 96 ? 21.387 -1.499 -29.986 1.00 94.19 96 GLU A C 1
ATOM 754 O O . GLU A 1 96 ? 20.439 -1.616 -29.207 1.00 94.19 96 GLU A O 1
ATOM 759 N N . ASN A 1 97 ? 21.921 -0.307 -30.266 1.00 95.56 97 ASN A N 1
ATOM 760 C CA . ASN A 1 97 ? 21.446 0.940 -29.664 1.00 95.56 97 ASN A CA 1
ATOM 761 C C . ASN A 1 97 ? 19.966 1.212 -29.969 1.00 95.56 97 ASN A C 1
ATOM 763 O O . ASN A 1 97 ? 19.216 1.555 -29.054 1.00 95.56 97 ASN A O 1
ATOM 767 N N . ALA A 1 98 ? 19.507 0.984 -31.203 1.00 94.19 98 ALA A N 1
ATOM 768 C CA . ALA A 1 98 ? 18.092 1.105 -31.560 1.00 94.19 98 ALA A CA 1
ATOM 769 C C . ALA A 1 98 ? 17.204 0.136 -30.750 1.00 94.19 98 ALA A C 1
ATOM 771 O O . ALA A 1 98 ? 16.138 0.513 -30.256 1.00 94.19 98 ALA A O 1
ATOM 772 N N . LYS A 1 99 ? 17.663 -1.105 -30.540 1.00 94.94 99 LYS A N 1
ATOM 773 C CA . LYS A 1 99 ? 16.970 -2.100 -29.706 1.00 94.94 99 LYS A CA 1
ATOM 774 C C . LYS A 1 99 ? 16.943 -1.704 -28.224 1.00 94.94 99 LYS A C 1
ATOM 776 O O . LYS A 1 99 ? 15.907 -1.860 -27.576 1.00 94.94 99 LYS A O 1
ATOM 781 N N . LEU A 1 100 ? 18.047 -1.188 -27.685 1.00 93.50 100 LEU A N 1
ATOM 782 C CA . LEU A 1 100 ? 18.129 -0.690 -26.306 1.00 93.50 100 LEU A CA 1
ATOM 783 C C . LEU A 1 100 ? 17.220 0.537 -26.103 1.00 93.50 100 LEU A C 1
ATOM 785 O O . LEU A 1 100 ? 16.530 0.629 -25.089 1.00 93.50 100 LEU A O 1
ATOM 789 N N . GLN A 1 101 ? 17.120 1.423 -27.097 1.00 93.56 101 GLN A N 1
ATOM 790 C CA . GLN A 1 101 ? 16.229 2.585 -27.062 1.00 93.56 101 GLN A CA 1
ATOM 791 C C . GLN A 1 101 ? 14.742 2.190 -27.030 1.00 93.56 101 GLN A C 1
ATOM 793 O O . GLN A 1 101 ? 13.966 2.789 -26.283 1.00 93.56 101 GLN A O 1
ATOM 798 N N . LEU A 1 102 ? 14.344 1.147 -27.772 1.00 92.75 102 LEU A N 1
ATOM 799 C CA . LEU A 1 102 ? 12.998 0.567 -27.664 1.00 92.75 102 LEU A CA 1
ATOM 800 C C . LEU A 1 102 ? 12.737 0.005 -26.256 1.00 92.75 102 LEU A C 1
ATOM 802 O O . LEU A 1 102 ? 11.695 0.286 -25.673 1.00 92.75 102 LEU A O 1
ATOM 806 N N . GLN A 1 103 ? 13.707 -0.695 -25.656 1.00 89.38 103 GLN A N 1
ATOM 807 C CA . GLN A 1 103 ? 13.576 -1.201 -24.282 1.00 89.38 103 GLN A CA 1
ATOM 808 C C . GLN A 1 103 ? 13.449 -0.085 -23.234 1.00 89.38 103 GLN A C 1
ATOM 810 O O . GLN A 1 103 ? 12.709 -0.252 -22.263 1.00 89.38 103 GLN A O 1
ATOM 815 N N . ILE A 1 104 ? 14.137 1.051 -23.414 1.00 89.75 104 ILE A N 1
ATOM 816 C CA . ILE A 1 104 ? 13.942 2.245 -22.574 1.00 89.75 104 ILE A CA 1
ATOM 817 C C . ILE A 1 104 ? 12.503 2.749 -22.717 1.00 89.75 104 ILE A C 1
ATOM 819 O O . ILE A 1 104 ? 11.843 2.963 -21.701 1.00 89.75 104 ILE A O 1
ATOM 823 N N . LYS A 1 105 ? 12.001 2.890 -23.950 1.00 89.06 105 LYS A N 1
ATOM 824 C CA . LYS A 1 105 ? 10.642 3.379 -24.225 1.00 89.06 105 LYS A CA 1
ATOM 825 C C . LYS A 1 105 ? 9.572 2.491 -23.580 1.00 89.06 105 LYS A C 1
ATOM 827 O O . LYS A 1 105 ? 8.729 3.003 -22.849 1.00 89.06 105 LYS A O 1
ATOM 832 N N . ASP A 1 106 ? 9.660 1.173 -23.750 1.00 84.62 106 ASP A N 1
ATOM 833 C CA . ASP A 1 106 ? 8.731 0.213 -23.135 1.00 84.62 106 ASP A CA 1
ATOM 834 C C . ASP A 1 106 ? 8.750 0.301 -21.594 1.00 84.62 106 ASP A C 1
ATOM 836 O O . ASP A 1 106 ? 7.712 0.227 -20.928 1.00 84.62 106 ASP A O 1
ATOM 840 N N . LYS A 1 107 ? 9.936 0.493 -20.995 1.00 84.88 107 LYS A N 1
ATOM 841 C CA . LYS A 1 107 ? 10.088 0.681 -19.542 1.00 84.88 107 LYS A CA 1
ATOM 842 C C . LYS A 1 107 ? 9.523 2.022 -19.072 1.00 84.88 107 LYS A C 1
ATOM 844 O O . LYS A 1 107 ? 8.916 2.054 -18.001 1.00 84.88 107 LYS A O 1
ATOM 849 N N . GLN A 1 108 ? 9.676 3.089 -19.856 1.00 83.06 108 GLN A N 1
ATOM 850 C CA . GLN A 1 108 ? 9.119 4.415 -19.576 1.00 83.06 108 GLN A CA 1
ATOM 851 C C . GLN A 1 108 ? 7.585 4.417 -19.653 1.00 83.06 108 GLN A C 1
ATOM 853 O O . GLN A 1 108 ? 6.949 4.855 -18.701 1.00 83.06 108 GLN A O 1
ATOM 858 N N . GLU A 1 109 ? 6.974 3.833 -20.687 1.00 81.06 109 GLU A N 1
ATOM 859 C CA . GLU A 1 109 ? 5.506 3.700 -20.792 1.00 81.06 109 GLU A CA 1
ATOM 860 C C . GLU A 1 109 ? 4.923 2.857 -19.634 1.00 81.06 109 GLU A C 1
ATOM 862 O O . GLU A 1 109 ? 3.881 3.182 -19.046 1.00 81.06 109 GLU A O 1
ATOM 867 N N . ALA A 1 110 ? 5.640 1.808 -19.215 1.00 74.81 110 ALA A N 1
ATOM 868 C CA . ALA A 1 110 ? 5.297 1.036 -18.021 1.00 74.81 110 ALA A CA 1
ATOM 869 C C . ALA A 1 110 ? 5.480 1.833 -16.707 1.00 74.81 110 ALA A C 1
ATOM 871 O O . ALA A 1 110 ? 4.750 1.615 -15.738 1.00 74.81 110 ALA A O 1
ATOM 872 N N . MET A 1 111 ? 6.425 2.775 -16.644 1.00 73.69 111 MET A N 1
ATOM 873 C CA . MET A 1 111 ? 6.555 3.706 -15.517 1.00 73.69 111 MET A CA 1
ATOM 874 C C . MET A 1 111 ? 5.465 4.782 -15.520 1.00 73.69 111 MET A C 1
ATOM 876 O O . MET A 1 111 ? 4.977 5.124 -14.447 1.00 73.69 111 MET A O 1
ATOM 880 N N . GLU A 1 112 ? 5.024 5.281 -16.675 1.00 67.38 112 GLU A N 1
ATOM 881 C CA . GLU A 1 112 ? 3.936 6.264 -16.774 1.00 67.38 112 GLU A CA 1
ATOM 882 C C . GLU A 1 112 ? 2.595 5.675 -16.325 1.00 67.38 112 GLU A C 1
ATOM 884 O O . GLU A 1 112 ? 1.898 6.275 -15.502 1.00 67.38 112 GLU A O 1
ATOM 889 N N . THR A 1 113 ? 2.274 4.448 -16.742 1.00 64.19 113 THR A N 1
ATOM 890 C CA . THR A 1 113 ? 1.125 3.701 -16.193 1.00 64.19 113 THR A CA 1
ATOM 891 C C . THR A 1 113 ? 1.266 3.452 -14.684 1.00 64.19 113 THR A C 1
ATOM 893 O O . THR A 1 113 ? 0.289 3.562 -13.939 1.00 64.19 113 THR A O 1
ATOM 896 N N . THR A 1 114 ? 2.491 3.244 -14.189 1.00 62.28 114 THR A N 1
ATOM 897 C CA . THR A 1 114 ? 2.780 3.181 -12.744 1.00 62.28 114 THR A CA 1
ATOM 898 C C . THR A 1 114 ? 2.727 4.566 -12.064 1.00 62.28 114 THR A C 1
ATOM 900 O O . THR A 1 114 ? 2.477 4.653 -10.863 1.00 62.28 114 THR A O 1
ATOM 903 N N . SER A 1 115 ? 2.847 5.679 -12.794 1.00 56.25 115 SER A N 1
ATOM 904 C CA . SER A 1 115 ? 2.732 7.042 -12.251 1.00 56.25 115 SER A CA 1
ATOM 905 C C . SER A 1 115 ? 1.278 7.445 -11.972 1.00 56.25 115 SER A C 1
ATOM 907 O O . SER A 1 115 ? 1.002 8.074 -10.951 1.00 56.25 115 SER A O 1
ATOM 909 N N . ALA A 1 116 ? 0.316 6.954 -12.762 1.00 58.94 116 ALA A N 1
ATOM 910 C CA . ALA A 1 116 ? -1.096 6.982 -12.372 1.00 58.94 116 ALA A CA 1
ATOM 911 C C . ALA A 1 116 ? -1.323 6.180 -11.073 1.00 58.94 116 ALA A C 1
ATOM 913 O O . ALA A 1 116 ? -2.114 6.577 -10.213 1.00 58.94 116 ALA A O 1
ATOM 914 N N . SER A 1 117 ? -0.556 5.099 -10.870 1.00 62.09 117 SER A N 1
ATOM 915 C CA . SER A 1 117 ? -0.536 4.376 -9.596 1.00 62.09 117 SER A CA 1
ATOM 916 C C . SER A 1 117 ? 0.104 5.175 -8.449 1.00 62.09 117 SER A C 1
ATOM 918 O O . SER A 1 117 ? -0.310 4.965 -7.318 1.00 62.09 117 SER A O 1
ATOM 920 N N . ARG A 1 118 ? 1.003 6.149 -8.693 1.00 63.12 118 ARG A N 1
ATOM 921 C CA . ARG A 1 118 ? 1.532 7.041 -7.634 1.00 63.12 118 ARG A CA 1
ATOM 922 C C . ARG A 1 118 ? 0.446 7.917 -7.016 1.00 63.12 118 ARG A C 1
ATOM 924 O O . ARG A 1 118 ? 0.401 8.031 -5.797 1.00 63.12 118 ARG A O 1
ATOM 931 N N . LEU A 1 119 ? -0.465 8.485 -7.813 1.00 66.31 119 LEU A N 1
ATOM 932 C CA . LEU A 1 119 ? -1.623 9.210 -7.265 1.00 66.31 119 LEU A CA 1
ATOM 933 C C . LEU A 1 119 ? -2.515 8.284 -6.427 1.00 66.31 119 LEU A C 1
ATOM 935 O O . LEU A 1 119 ? -3.010 8.691 -5.376 1.00 66.31 119 LEU A O 1
ATOM 939 N N . LYS A 1 120 ? -2.663 7.018 -6.844 1.00 69.75 120 LYS A N 1
ATOM 940 C CA . LYS A 1 120 ? -3.351 5.998 -6.045 1.00 69.75 120 L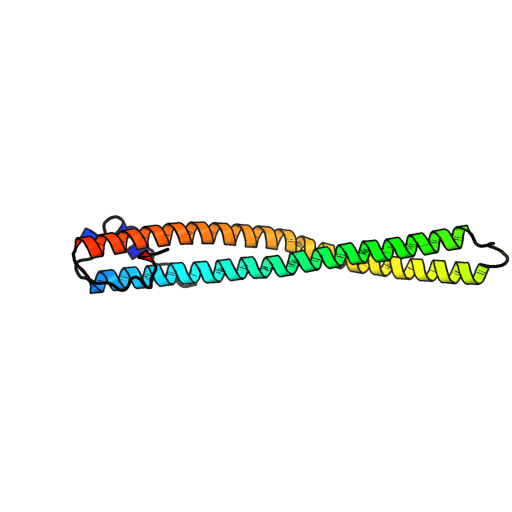YS A CA 1
ATOM 941 C C . LYS A 1 120 ? -2.585 5.657 -4.758 1.00 69.75 120 LYS A C 1
ATOM 943 O O . LYS A 1 120 ? -3.219 5.580 -3.720 1.00 69.75 120 LYS A O 1
ATOM 948 N N . THR A 1 121 ? -1.261 5.512 -4.799 1.00 70.62 121 THR A N 1
ATOM 949 C CA . THR A 1 121 ? -0.393 5.283 -3.629 1.00 70.62 121 THR A CA 1
ATOM 950 C C . THR A 1 121 ? -0.509 6.436 -2.634 1.00 70.62 121 THR A C 1
ATOM 952 O O . THR A 1 121 ? -0.785 6.185 -1.469 1.00 70.62 121 THR A O 1
ATOM 955 N N . ILE A 1 122 ? -0.427 7.694 -3.086 1.00 68.88 122 ILE A N 1
ATOM 956 C CA . ILE A 1 122 ? -0.638 8.885 -2.243 1.00 68.88 122 ILE A CA 1
ATOM 957 C C . ILE A 1 122 ? -2.031 8.853 -1.595 1.00 68.88 122 ILE A C 1
ATOM 959 O O . ILE A 1 122 ? -2.162 9.076 -0.396 1.00 68.88 122 ILE A O 1
ATOM 963 N N . TYR A 1 123 ? -3.075 8.528 -2.362 1.00 75.25 123 TYR A N 1
ATOM 964 C CA . TYR A 1 123 ? -4.442 8.396 -1.852 1.00 75.25 123 TYR A CA 1
ATOM 965 C C . TYR A 1 123 ? -4.615 7.233 -0.855 1.00 75.25 123 TYR A C 1
ATOM 967 O O . TYR A 1 123 ? -5.297 7.385 0.159 1.00 75.25 123 TYR A O 1
ATOM 975 N N . ASP A 1 124 ? -3.983 6.087 -1.112 1.00 76.56 124 ASP A N 1
ATOM 976 C CA . ASP A 1 124 ? -3.962 4.926 -0.221 1.00 76.56 124 ASP A CA 1
ATOM 977 C C . ASP A 1 124 ? -3.182 5.253 1.080 1.00 76.56 124 ASP A C 1
ATOM 979 O O . ASP A 1 124 ? -3.643 4.903 2.164 1.00 76.56 124 ASP A O 1
ATOM 983 N N . SER A 1 125 ? -2.083 6.021 1.015 1.00 70.69 125 SER A N 1
ATOM 984 C CA . SER A 1 125 ? -1.343 6.513 2.195 1.00 70.69 125 SER A CA 1
ATOM 985 C C . SER A 1 125 ? -2.147 7.534 3.007 1.00 70.69 125 SER A C 1
ATOM 987 O O . SER A 1 125 ? -2.186 7.451 4.232 1.00 70.69 125 SER A O 1
ATOM 989 N N . ILE A 1 126 ? -2.857 8.461 2.349 1.00 75.06 126 ILE A N 1
ATOM 990 C CA . ILE A 1 126 ? -3.785 9.385 3.027 1.00 75.06 126 ILE A CA 1
ATOM 991 C C . ILE A 1 126 ? -4.871 8.593 3.768 1.00 75.06 126 ILE A C 1
ATOM 993 O O . ILE A 1 126 ? -5.216 8.930 4.899 1.00 75.06 126 ILE A O 1
ATOM 997 N N . LYS A 1 127 ? -5.387 7.509 3.176 1.00 79.75 127 LYS A N 1
ATOM 998 C CA . LYS A 1 127 ? -6.327 6.613 3.863 1.00 79.75 127 LYS A CA 1
ATOM 999 C C . LYS A 1 127 ? -5.711 5.888 5.054 1.00 79.75 127 LYS A C 1
ATOM 1001 O O . LYS A 1 127 ? -6.405 5.743 6.054 1.00 79.75 127 LYS A O 1
ATOM 1006 N N . ALA A 1 128 ? -4.462 5.433 4.960 1.00 76.12 128 ALA A N 1
ATOM 1007 C CA . ALA A 1 128 ? -3.772 4.801 6.082 1.00 76.12 128 ALA A CA 1
ATOM 1008 C C . ALA A 1 128 ? -3.638 5.772 7.273 1.00 76.12 128 ALA A C 1
ATOM 1010 O O . ALA A 1 128 ? -4.005 5.418 8.392 1.00 76.12 128 ALA A O 1
ATOM 1011 N N . GLU A 1 129 ? -3.238 7.025 7.029 1.00 71.94 129 GLU A N 1
ATOM 1012 C CA . GLU A 1 129 ? -3.179 8.059 8.074 1.00 71.94 129 GLU A CA 1
ATOM 1013 C C . GLU A 1 129 ? -4.569 8.424 8.633 1.00 71.94 129 GLU A C 1
ATOM 1015 O O . GLU A 1 129 ? -4.719 8.566 9.845 1.00 71.94 129 GLU A O 1
ATOM 1020 N N . VAL A 1 130 ? -5.621 8.490 7.805 1.00 74.88 130 VAL A N 1
ATOM 1021 C CA . VAL A 1 130 ? -7.003 8.681 8.300 1.00 74.88 130 VAL A CA 1
ATOM 1022 C C . VAL A 1 130 ? -7.447 7.519 9.199 1.00 74.88 130 VAL A C 1
ATOM 1024 O O . VAL A 1 130 ? -8.011 7.755 10.265 1.00 74.88 130 VAL A O 1
ATOM 1027 N N . LEU A 1 131 ? -7.169 6.269 8.812 1.00 78.25 131 LEU A N 1
ATOM 1028 C CA . LEU A 1 131 ? -7.504 5.084 9.616 1.00 78.25 131 LEU A CA 1
ATOM 1029 C C . LEU A 1 131 ? -6.715 5.033 10.930 1.00 78.25 131 LEU A C 1
ATOM 1031 O O . LEU A 1 131 ? -7.262 4.627 11.948 1.00 78.25 131 LEU A O 1
ATOM 1035 N N . LYS A 1 132 ? -5.466 5.505 10.930 1.00 76.50 132 LYS A N 1
ATOM 1036 C CA . LYS A 1 132 ? -4.613 5.645 12.119 1.00 76.50 132 LYS A CA 1
ATOM 1037 C C . LYS A 1 132 ? -5.145 6.686 13.110 1.00 76.50 132 LYS A C 1
ATOM 1039 O O . LYS A 1 132 ? -5.098 6.436 14.311 1.00 76.50 132 LYS A O 1
ATOM 1044 N N . VAL A 1 133 ? -5.689 7.810 12.631 1.00 75.12 133 VAL A N 1
ATOM 1045 C CA . VAL A 1 133 ? -6.402 8.778 13.489 1.00 75.12 133 VAL A CA 1
ATOM 1046 C C . VAL A 1 133 ? -7.669 8.142 14.071 1.00 75.12 133 VAL A C 1
ATOM 1048 O O . VAL A 1 133 ? -7.862 8.180 15.282 1.00 75.12 133 VAL A O 1
ATOM 1051 N N . GLN A 1 134 ? -8.471 7.460 13.247 1.00 77.12 134 GLN A N 1
ATOM 1052 C CA . GLN A 1 134 ? -9.680 6.758 13.705 1.00 77.12 134 GLN A CA 1
ATOM 1053 C C . GLN A 1 134 ? -9.375 5.633 14.713 1.00 77.12 134 GLN A C 1
ATOM 1055 O O . GLN A 1 134 ? -10.124 5.435 15.665 1.00 77.12 134 GLN A O 1
ATOM 1060 N N . GLU A 1 135 ? -8.267 4.905 14.545 1.00 79.44 135 GLU A N 1
ATOM 1061 C CA . GLU A 1 135 ? -7.788 3.911 15.517 1.00 79.44 135 GLU A CA 1
ATOM 1062 C C . GLU A 1 135 ? -7.442 4.548 16.866 1.00 79.44 135 GLU A C 1
ATOM 1064 O O . GLU A 1 135 ? -7.764 3.966 17.901 1.00 79.44 135 GLU A O 1
ATOM 1069 N N . ALA A 1 136 ? -6.823 5.734 16.866 1.00 77.69 136 ALA A N 1
ATOM 1070 C CA . ALA A 1 136 ? -6.496 6.461 18.089 1.00 77.69 136 ALA A CA 1
ATOM 1071 C C . ALA A 1 136 ? -7.759 6.956 18.817 1.00 77.69 136 ALA A C 1
ATOM 1073 O O . ALA A 1 136 ? -7.884 6.726 20.018 1.00 77.69 136 ALA A O 1
ATOM 1074 N N . GLU A 1 137 ? -8.718 7.542 18.091 1.00 78.81 137 GLU A N 1
ATOM 1075 C CA . GLU A 1 137 ? -10.013 7.982 18.640 1.00 78.81 137 GLU A CA 1
ATOM 1076 C C . GLU A 1 137 ? -10.799 6.806 19.252 1.00 78.81 137 GLU A C 1
ATOM 1078 O O . GLU A 1 137 ? -11.275 6.882 20.383 1.00 78.81 137 GLU A O 1
ATOM 1083 N N . VAL A 1 138 ? -10.896 5.671 18.547 1.00 80.94 138 VAL A N 1
ATOM 1084 C CA . VAL A 1 138 ? -11.597 4.478 19.060 1.00 80.94 138 VAL A CA 1
ATOM 1085 C C . VAL A 1 138 ? -10.867 3.864 20.262 1.00 80.94 138 VAL A C 1
ATOM 1087 O O . VAL A 1 138 ? -11.519 3.387 21.192 1.00 80.94 138 VAL A O 1
ATOM 1090 N N . LEU A 1 139 ? -9.529 3.896 20.285 1.00 82.69 139 LEU A N 1
ATOM 1091 C CA . LEU A 1 139 ? -8.740 3.447 21.436 1.00 82.69 139 LEU A CA 1
ATOM 1092 C C . LEU A 1 139 ? -8.928 4.360 22.660 1.00 82.69 139 LEU A C 1
ATOM 1094 O O . LEU A 1 139 ? -8.938 3.862 23.785 1.00 82.69 139 LEU A O 1
ATOM 1098 N N . GLU A 1 140 ? -9.111 5.666 22.465 1.00 81.44 140 GLU A N 1
ATOM 1099 C CA . GLU A 1 140 ? -9.435 6.613 23.539 1.00 81.44 140 GLU A CA 1
ATOM 1100 C C . GLU A 1 140 ? -10.815 6.309 24.147 1.00 81.44 140 GLU A C 1
ATOM 1102 O O . GLU A 1 140 ? -10.912 6.104 25.357 1.00 81.44 140 GLU A O 1
ATOM 1107 N N . VAL A 1 141 ? -11.850 6.113 23.319 1.00 82.00 141 VAL A N 1
ATOM 1108 C CA . VAL A 1 141 ? -13.194 5.707 23.790 1.00 82.00 141 VAL A CA 1
ATOM 1109 C C . VAL A 1 141 ? -13.167 4.342 24.499 1.00 82.00 141 VAL A C 1
ATOM 1111 O O . VAL A 1 141 ? -13.837 4.152 25.516 1.00 82.00 141 VAL A O 1
ATOM 1114 N N . LEU A 1 142 ? -12.358 3.386 24.025 1.00 83.94 142 LEU A N 1
ATOM 1115 C CA . LEU A 1 142 ? -12.133 2.116 24.727 1.00 83.94 142 LEU A CA 1
ATOM 1116 C C . LEU A 1 142 ? -11.499 2.332 26.109 1.00 83.94 142 LEU A C 1
ATOM 1118 O O . LEU A 1 142 ? -11.951 1.732 27.084 1.00 83.94 142 LEU A O 1
ATOM 1122 N N . LYS A 1 143 ? -10.500 3.215 26.226 1.00 83.94 143 LYS A N 1
ATOM 1123 C CA . LYS A 1 143 ? -9.861 3.568 27.507 1.00 83.94 143 LYS A CA 1
ATOM 1124 C C . LYS A 1 143 ? -10.827 4.259 28.473 1.00 83.94 143 LYS A C 1
ATOM 1126 O O . LYS A 1 143 ? -10.768 3.984 29.675 1.00 83.94 143 LYS A O 1
ATOM 1131 N N . GLU A 1 144 ? -11.756 5.074 27.979 1.00 83.69 144 GLU A N 1
ATOM 1132 C CA . GLU A 1 144 ? -12.853 5.618 28.790 1.00 83.69 144 GLU A CA 1
ATOM 1133 C C . GLU A 1 144 ? -13.816 4.520 29.266 1.00 83.69 144 GLU A C 1
ATOM 1135 O O . GLU A 1 144 ? -14.122 4.453 30.458 1.00 83.69 144 GLU A O 1
ATOM 1140 N N . ALA A 1 145 ? -14.239 3.608 28.382 1.00 84.38 145 ALA A N 1
ATOM 1141 C CA . ALA A 1 145 ? -15.117 2.486 28.732 1.00 84.38 145 ALA A CA 1
ATOM 1142 C C . ALA A 1 145 ? -14.488 1.546 29.775 1.00 84.38 145 ALA A C 1
ATOM 1144 O O . ALA A 1 145 ? -15.140 1.146 30.743 1.00 84.38 145 ALA A O 1
ATOM 1145 N N . PHE A 1 146 ? -13.196 1.256 29.625 1.00 88.19 146 PHE A N 1
ATOM 1146 C CA . PHE A 1 146 ? -12.388 0.528 30.599 1.00 88.19 146 PHE A CA 1
ATOM 1147 C C . PHE A 1 146 ? -12.332 1.237 31.957 1.00 88.19 146 PHE A C 1
ATOM 1149 O O . PHE A 1 146 ? -12.605 0.618 32.985 1.00 88.19 146 PHE A O 1
ATOM 1156 N N . SER A 1 147 ? -12.044 2.541 31.962 1.00 86.69 147 SER A N 1
ATOM 1157 C CA . SER A 1 147 ? -11.984 3.352 33.185 1.00 86.69 147 SER A CA 1
ATOM 1158 C C . SER A 1 147 ? -13.349 3.451 33.877 1.00 86.69 147 SER A C 1
ATOM 1160 O O . SER A 1 147 ? -13.436 3.437 35.104 1.00 86.69 147 SER A O 1
ATOM 1162 N N . PHE A 1 148 ? -14.437 3.516 33.106 1.00 86.25 148 PHE A N 1
ATOM 1163 C CA . PHE A 1 148 ? -15.800 3.478 33.628 1.00 86.25 148 PHE A CA 1
ATOM 1164 C C . PHE A 1 148 ? -16.102 2.141 34.320 1.00 86.25 148 PHE A C 1
ATOM 1166 O O . PHE A 1 148 ? -16.583 2.153 35.453 1.00 86.25 148 PHE A O 1
ATOM 1173 N N . GLY A 1 149 ? -15.766 1.008 33.694 1.00 86.25 149 GLY A N 1
ATOM 1174 C CA . GLY A 1 149 ? -15.928 -0.324 34.290 1.00 86.25 149 GLY A CA 1
ATOM 1175 C C . GLY A 1 149 ? -15.159 -0.492 35.600 1.00 86.25 149 GLY A C 1
ATOM 1176 O O . GLY A 1 149 ? -15.736 -0.928 36.598 1.00 86.25 149 GLY A O 1
ATOM 1177 N N . ASP A 1 150 ? -13.898 -0.052 35.624 1.00 87.44 150 ASP A N 1
ATOM 1178 C CA . ASP A 1 150 ? -13.052 -0.088 36.822 1.00 87.44 150 ASP A CA 1
ATOM 1179 C C . ASP A 1 150 ? -13.652 0.759 37.961 1.00 87.44 150 ASP A C 1
ATOM 1181 O O . ASP A 1 150 ? -13.721 0.302 39.103 1.00 87.44 150 ASP A O 1
ATOM 1185 N N . ASN A 1 151 ? -14.186 1.948 37.652 1.00 87.88 151 ASN A N 1
ATOM 1186 C CA . ASN A 1 151 ? -14.876 2.810 38.621 1.00 87.88 151 ASN A CA 1
ATOM 1187 C C . ASN A 1 151 ? -16.188 2.209 39.167 1.00 87.88 151 ASN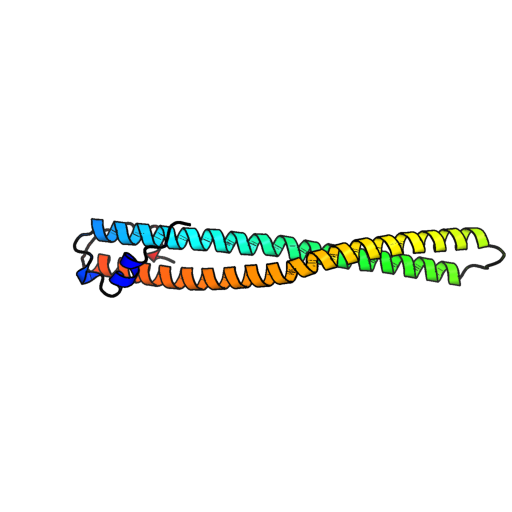 A C 1
ATOM 1189 O O . ASN A 1 151 ? -16.586 2.546 40.282 1.00 87.88 151 ASN A O 1
ATOM 1193 N N . GLN A 1 152 ? -16.863 1.328 38.418 1.00 85.38 152 GLN A N 1
ATOM 1194 C CA . GLN A 1 152 ? -18.026 0.569 38.909 1.00 85.38 152 GLN A CA 1
ATOM 1195 C C . GLN A 1 152 ? -17.634 -0.722 39.658 1.00 85.38 152 GLN A C 1
ATOM 1197 O O . GLN A 1 152 ? -18.508 -1.425 40.171 1.00 85.38 152 GLN A O 1
ATOM 1202 N N . GLY A 1 153 ? -16.341 -1.065 39.719 1.00 90.12 153 GLY A N 1
ATOM 1203 C CA . GLY A 1 153 ? -15.862 -2.339 40.262 1.00 90.12 153 GLY A CA 1
ATOM 1204 C C . GLY A 1 153 ? -16.234 -3.552 39.399 1.00 90.12 153 GLY A C 1
ATOM 1205 O O . GLY A 1 153 ? -16.325 -4.669 39.911 1.00 90.12 153 GLY A O 1
ATOM 1206 N N . TRP A 1 154 ? -16.495 -3.349 38.106 1.00 92.31 154 TRP A N 1
ATOM 1207 C CA . TRP A 1 154 ? -16.866 -4.413 37.175 1.00 92.31 154 TRP A CA 1
ATOM 1208 C C . TRP A 1 154 ? -15.635 -5.045 36.530 1.00 92.31 154 TRP A C 1
ATOM 1210 O O . TRP A 1 154 ? -14.704 -4.359 36.119 1.00 92.31 154 TRP A O 1
ATOM 1220 N N . SER A 1 155 ? -15.657 -6.369 36.379 1.00 88.12 155 SER A N 1
ATOM 1221 C CA . SER A 1 155 ? -14.662 -7.085 35.583 1.00 88.12 155 SER A CA 1
ATOM 1222 C C . SER A 1 155 ? -15.173 -7.232 34.151 1.00 88.12 155 SER A C 1
ATOM 1224 O O . SER A 1 155 ? -16.210 -7.854 33.922 1.00 88.12 155 SER A O 1
ATOM 1226 N N . VAL A 1 156 ? -14.441 -6.645 33.206 1.00 88.19 156 VAL A N 1
ATOM 1227 C CA . VAL A 1 156 ? -14.656 -6.748 31.757 1.00 88.19 156 VAL A CA 1
ATOM 1228 C C . VAL A 1 156 ? -13.371 -7.224 31.084 1.00 88.19 156 VAL A C 1
ATOM 1230 O O . VAL A 1 156 ? -12.270 -6.973 31.577 1.00 88.19 156 VAL A O 1
ATOM 1233 N N . ASN A 1 157 ? -13.507 -7.924 29.963 1.00 89.75 157 ASN A N 1
ATOM 1234 C CA . ASN A 1 157 ? -12.391 -8.335 29.125 1.00 89.75 157 ASN A CA 1
ATOM 1235 C C . ASN A 1 157 ? -11.940 -7.151 28.263 1.00 89.75 157 ASN A C 1
ATOM 1237 O O . ASN A 1 157 ? -12.680 -6.698 27.389 1.00 89.75 157 ASN A O 1
ATOM 1241 N N . ASP A 1 158 ? -10.723 -6.671 28.509 1.00 85.75 158 ASP A N 1
ATOM 1242 C CA . ASP A 1 158 ? -10.105 -5.556 27.791 1.00 85.75 158 ASP A CA 1
ATOM 1243 C C . ASP A 1 158 ? -9.344 -5.975 26.523 1.00 85.75 158 ASP A C 1
ATOM 1245 O O . ASP A 1 158 ? -8.844 -5.121 25.791 1.00 85.75 158 ASP A O 1
ATOM 1249 N N . TYR A 1 159 ? -9.225 -7.280 26.258 1.00 85.00 159 TYR A N 1
ATOM 1250 C CA . TYR A 1 159 ? -8.424 -7.849 25.170 1.00 85.00 159 TYR A CA 1
ATOM 1251 C C . TYR A 1 159 ? -6.948 -7.395 25.159 1.00 85.00 159 TYR A C 1
ATOM 1253 O O . TYR A 1 159 ? -6.309 -7.410 24.105 1.00 85.00 159 TYR A O 1
ATOM 1261 N N . GLY A 1 160 ? -6.402 -6.991 26.312 1.00 81.88 160 GLY A N 1
ATOM 1262 C CA . GLY A 1 160 ? -5.064 -6.406 26.454 1.00 81.88 160 GLY A CA 1
ATOM 1263 C C . GLY A 1 160 ? -4.961 -4.928 26.051 1.00 81.88 160 GLY A C 1
ATOM 1264 O O . GLY A 1 160 ? -3.884 -4.341 26.158 1.00 81.88 160 GLY A O 1
ATOM 1265 N N . LEU A 1 161 ? -6.058 -4.291 25.625 1.00 80.75 161 LEU A N 1
ATOM 1266 C CA . LEU A 1 161 ? -6.056 -2.920 25.099 1.00 80.75 161 LEU A CA 1
ATOM 1267 C C . LEU A 1 161 ? -5.890 -1.841 26.186 1.00 80.75 161 LEU A C 1
ATOM 1269 O O . LEU A 1 161 ? -5.548 -0.710 25.853 1.00 80.75 161 LEU A O 1
ATOM 1273 N N . LYS A 1 162 ? -6.036 -2.172 27.483 1.00 77.19 162 LYS A N 1
ATOM 1274 C CA . LYS A 1 162 ? -5.625 -1.277 28.588 1.00 77.19 162 LYS A CA 1
ATOM 1275 C C . LYS A 1 162 ? -4.113 -1.014 28.620 1.00 77.19 162 LYS A C 1
ATOM 1277 O O . LYS A 1 162 ? -3.690 -0.025 29.210 1.00 77.19 162 LYS A O 1
ATOM 1282 N N . THR A 1 163 ? -3.304 -1.906 28.040 1.00 67.44 163 THR A N 1
ATOM 1283 C CA . THR A 1 163 ? -1.827 -1.846 28.096 1.00 67.44 163 THR A CA 1
ATOM 1284 C C . THR A 1 163 ? -1.167 -1.262 26.842 1.00 67.44 163 THR A C 1
ATOM 1286 O O . THR A 1 163 ? 0.060 -1.252 26.760 1.00 67.44 163 THR A O 1
ATOM 1289 N N . VAL A 1 164 ? -1.972 -0.782 25.885 1.00 58.94 164 VAL A N 1
ATOM 1290 C CA . VAL A 1 164 ? -1.553 -0.202 24.593 1.00 58.94 164 VAL A CA 1
ATOM 1291 C C . VAL A 1 164 ? -1.608 1.320 24.642 1.00 58.94 164 VAL A C 1
ATOM 1293 O O . VAL A 1 164 ? -2.623 1.846 25.150 1.00 58.94 164 VAL A O 1
#

Organism: NCBI:txid2494373

Radius of gyration: 30.11 Å; chains: 1; bounding box: 64×19×84 Å

Sequence (164 aa):
MNNLDLTAAINAANLGNTVKTATELQSVIDELRDIYRASSLKKFQYEVANENKEDLLENRMESIIDIQSKMDKNTLFINALDPVDNAEDIADLEHENAKLQLQIKDKQEAMETTSASRLKTIYDSIKAEVLKVQEAEVLEVLKEAFSFGDNQGWSVNDYGLKTV

Secondary structure (DSSP, 8-state):
-----THHHHHGGGHHHH--SHHHHHHHHHHHHHHHHHHHHHHHHHHHHHHHHHHHHHHHHHHHHHHHHHHHHHHHHHTTS-TTTTHHHHHHHHHHHHHHHHHHHHHHHHHHHHHHHHHHHHHHHHHHHHHHHHHHHHHHHHHHHHHHHHHTT-----TTGGG-

pLDDT: mean 78.51, std 13.92, range [33.03, 95.56]

Foldseek 3Di:
DPDPPCVLVVVLVPCVVVPDDLVSLQVSLVSLVVLLVVLVVLLVVLVVVQVVLVVVLVVLVVVLVVLVVLLVVLVVVLVVDDCVVCVVVNVVSVVSSVVSVVVSVVSVVVVVVSVVVVVVSVVSNVSSVVSVVVSVVSLVSLCVSVVVCVVVVHDYDSVCSVVD